Protein AF-A0A7J8HL87-F1 (afdb_monomer_lite)

Structure (mmCIF, N/CA/C/O backbone):
data_AF-A0A7J8HL87-F1
#
_entry.id   AF-A0A7J8HL87-F1
#
loop_
_atom_site.group_PDB
_atom_site.id
_atom_site.type_symbol
_atom_site.label_atom_id
_atom_site.label_alt_id
_atom_site.label_comp_id
_atom_site.label_asym_id
_atom_site.label_entity_id
_atom_site.label_seq_id
_atom_site.pdbx_PDB_ins_code
_atom_site.Cartn_x
_atom_site.Cartn_y
_atom_site.Cartn_z
_atom_site.occupancy
_atom_site.B_iso_or_equiv
_atom_site.auth_seq_id
_atom_site.auth_comp_id
_atom_site.auth_asym_id
_atom_site.auth_atom_id
_atom_site.pdbx_PDB_model_num
ATOM 1 N N . MET A 1 1 ? 43.292 -20.579 -39.491 1.00 41.47 1 MET A N 1
ATOM 2 C CA . MET A 1 1 ? 42.646 -19.342 -38.997 1.00 41.47 1 MET A CA 1
ATOM 3 C C . MET A 1 1 ? 41.129 -19.472 -39.126 1.00 41.47 1 MET A C 1
ATOM 5 O O . MET A 1 1 ? 40.525 -18.800 -39.949 1.00 41.47 1 MET A O 1
ATOM 9 N N . ALA A 1 2 ? 40.527 -20.410 -38.388 1.00 33.22 2 ALA A N 1
ATOM 10 C CA . ALA A 1 2 ? 39.137 -20.820 -38.580 1.00 33.22 2 ALA A CA 1
ATOM 11 C C . ALA A 1 2 ? 38.216 -20.337 -37.451 1.00 33.22 2 ALA A C 1
ATOM 13 O O . ALA A 1 2 ? 38.629 -20.288 -36.296 1.00 33.22 2 ALA A O 1
ATOM 14 N N . ALA A 1 3 ? 36.961 -20.120 -37.857 1.00 33.19 3 ALA A N 1
ATOM 15 C CA . ALA A 1 3 ? 35.721 -20.040 -37.085 1.00 33.19 3 ALA A CA 1
ATOM 16 C C . ALA A 1 3 ? 35.236 -18.642 -36.657 1.00 33.19 3 ALA A C 1
ATOM 18 O O . ALA A 1 3 ? 35.389 -18.198 -35.523 1.00 33.19 3 ALA A O 1
ATOM 19 N N . VAL A 1 4 ? 34.509 -18.019 -37.592 1.00 42.91 4 VAL A N 1
ATOM 20 C CA . VAL A 1 4 ? 33.284 -17.267 -37.295 1.00 42.91 4 VAL A CA 1
ATOM 21 C C . VAL A 1 4 ? 32.340 -18.198 -36.530 1.00 42.91 4 VAL A C 1
ATOM 23 O O . VAL A 1 4 ? 31.976 -19.258 -37.034 1.00 42.91 4 VAL A O 1
ATOM 26 N N . GLY A 1 5 ? 31.964 -17.803 -35.316 1.00 29.52 5 GLY A N 1
ATOM 27 C CA . GLY A 1 5 ? 31.011 -18.509 -34.466 1.00 29.52 5 GLY A CA 1
ATOM 28 C C . GLY A 1 5 ? 30.051 -17.517 -33.826 1.00 29.52 5 GLY A C 1
ATOM 29 O O . GLY A 1 5 ? 30.238 -17.103 -32.689 1.00 29.52 5 GLY A O 1
ATOM 30 N N . SER A 1 6 ? 29.044 -17.114 -34.600 1.00 43.53 6 SER A N 1
ATOM 31 C CA . SER A 1 6 ? 27.783 -16.569 -34.097 1.00 43.53 6 SER A CA 1
ATOM 32 C C . SER A 1 6 ? 27.114 -17.625 -33.214 1.00 43.53 6 SER A C 1
ATOM 34 O O . SER A 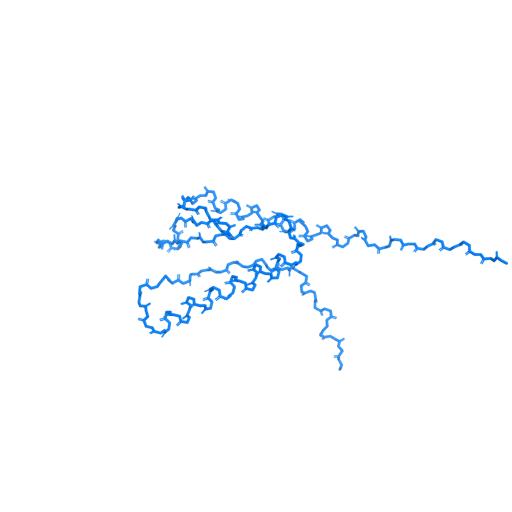1 6 ? 26.890 -18.743 -33.676 1.00 43.53 6 SER A O 1
ATOM 36 N N . ALA A 1 7 ? 26.792 -17.286 -31.965 1.00 33.94 7 ALA A N 1
ATOM 37 C C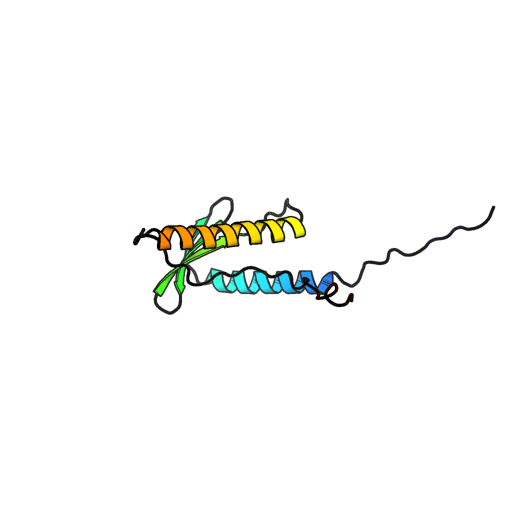A . ALA A 1 7 ? 25.945 -18.119 -31.121 1.00 33.94 7 ALA A CA 1
ATOM 38 C C . ALA A 1 7 ? 25.081 -17.253 -30.192 1.00 33.94 7 ALA A C 1
ATOM 40 O O . ALA A 1 7 ? 25.503 -16.818 -29.125 1.00 33.94 7 ALA A O 1
ATOM 41 N N . ALA A 1 8 ? 23.858 -17.031 -30.674 1.00 31.23 8 ALA A N 1
ATOM 42 C CA . ALA A 1 8 ? 22.613 -17.058 -29.917 1.00 31.23 8 ALA A CA 1
ATOM 43 C C . ALA A 1 8 ? 22.473 -16.094 -28.725 1.00 31.23 8 ALA A C 1
ATOM 45 O O . ALA A 1 8 ? 22.736 -16.402 -27.563 1.00 31.23 8 ALA A O 1
ATOM 46 N N . ALA A 1 9 ? 21.891 -14.938 -29.045 1.00 40.22 9 ALA A N 1
ATOM 47 C CA . ALA A 1 9 ? 21.032 -14.199 -28.138 1.00 40.22 9 ALA A CA 1
ATOM 48 C C . ALA A 1 9 ? 19.826 -15.073 -27.744 1.00 40.22 9 ALA A C 1
ATOM 50 O O . ALA A 1 9 ? 18.788 -15.051 -28.396 1.00 40.22 9 ALA A O 1
ATOM 51 N N . GLU A 1 10 ? 19.953 -15.842 -26.668 1.00 41.59 10 GLU A N 1
ATOM 52 C CA . GLU A 1 10 ? 18.810 -16.449 -25.988 1.00 41.59 10 GLU A CA 1
ATOM 53 C C . GLU A 1 10 ? 18.482 -15.641 -24.735 1.00 41.59 10 GLU A C 1
ATOM 55 O O . GLU A 1 10 ? 19.261 -15.631 -23.779 1.00 41.59 10 GLU A O 1
ATOM 60 N N . LYS A 1 11 ? 17.340 -14.936 -24.766 1.00 35.62 11 LYS A N 1
ATOM 61 C CA . LYS A 1 11 ? 16.470 -14.586 -23.617 1.00 35.62 11 LYS A CA 1
ATOM 62 C C . LYS A 1 11 ? 15.292 -13.721 -24.093 1.00 35.62 11 LYS A C 1
ATOM 64 O O . LYS A 1 11 ? 15.176 -12.555 -23.724 1.00 35.62 11 LYS A O 1
ATOM 69 N N . GLY A 1 12 ? 14.442 -14.290 -24.950 1.00 39.59 12 GLY A N 1
ATOM 70 C CA . GLY A 1 12 ? 13.287 -13.595 -25.536 1.00 39.59 12 GLY A CA 1
ATOM 71 C C . GLY A 1 12 ? 11.913 -13.955 -24.957 1.00 39.59 12 GLY A C 1
ATOM 72 O O . GLY A 1 12 ? 11.000 -13.148 -25.071 1.00 39.59 12 GLY A O 1
ATOM 73 N N . GLU A 1 13 ? 11.735 -15.113 -24.313 1.00 39.84 13 GLU A N 1
ATOM 74 C CA . GLU A 1 13 ? 10.374 -15.670 -24.152 1.00 39.84 13 GLU A CA 1
ATOM 75 C C . GLU A 1 13 ? 9.819 -15.658 -22.712 1.00 39.84 13 GLU A C 1
ATOM 77 O O . GLU A 1 13 ? 8.610 -15.568 -22.523 1.00 39.84 13 GLU A O 1
ATOM 82 N N . ASP A 1 14 ? 10.665 -15.610 -21.678 1.00 46.88 14 ASP A N 1
ATOM 83 C CA . ASP A 1 14 ? 10.221 -15.719 -20.271 1.00 46.88 14 ASP A CA 1
ATOM 84 C C . ASP A 1 14 ? 9.695 -14.406 -19.634 1.00 46.88 14 ASP A C 1
ATOM 86 O O . ASP A 1 14 ? 9.251 -14.407 -18.486 1.00 46.88 14 ASP A O 1
ATOM 90 N N . GLN A 1 15 ? 9.746 -13.262 -20.330 1.00 50.41 15 GLN A N 1
ATOM 91 C CA . GLN A 1 15 ? 9.477 -11.937 -19.726 1.00 50.41 15 GLN A CA 1
ATOM 92 C C . GLN A 1 15 ? 8.028 -11.437 -19.881 1.00 50.41 15 GLN A C 1
ATOM 94 O O . GLN A 1 15 ? 7.568 -10.593 -19.108 1.00 50.41 15 GLN A O 1
ATOM 99 N N . VAL A 1 16 ? 7.294 -11.953 -20.867 1.00 54.16 16 VAL A N 1
ATOM 100 C CA . VAL A 1 16 ? 5.929 -11.512 -21.209 1.00 54.16 16 VAL A CA 1
ATOM 101 C C . VAL A 1 16 ? 4.890 -11.816 -20.106 1.00 54.16 16 VAL A C 1
ATOM 103 O O . VAL A 1 16 ? 4.105 -10.918 -19.786 1.00 54.16 16 VAL A O 1
ATOM 106 N N . PRO A 1 17 ? 4.910 -12.990 -19.431 1.00 66.06 17 PRO A N 1
ATOM 107 C CA . PRO A 1 17 ? 3.889 -13.337 -18.434 1.00 66.06 17 PRO A CA 1
ATOM 108 C C . PRO A 1 17 ? 3.918 -12.444 -17.184 1.00 66.06 17 PRO A C 1
ATOM 110 O O . PRO A 1 17 ? 2.885 -12.156 -16.577 1.00 66.06 17 PRO A O 1
ATOM 113 N N . GLU A 1 18 ? 5.107 -11.992 -16.772 1.00 65.19 18 GLU A N 1
ATOM 114 C CA . GLU A 1 18 ? 5.276 -11.173 -15.566 1.00 65.19 18 GLU A CA 1
ATOM 115 C C . GLU A 1 18 ? 4.819 -9.727 -15.794 1.00 65.19 18 GLU A C 1
ATOM 117 O O . GLU A 1 18 ? 4.143 -9.138 -14.943 1.00 65.19 18 GLU A O 1
ATOM 122 N N . ALA A 1 19 ? 5.142 -9.163 -16.961 1.00 69.44 19 ALA A N 1
ATOM 123 C CA . ALA A 1 19 ? 4.717 -7.821 -17.342 1.00 69.44 19 ALA A CA 1
ATOM 124 C C . ALA A 1 19 ? 3.186 -7.722 -17.454 1.00 69.44 19 ALA A C 1
ATOM 126 O O . ALA A 1 19 ? 2.590 -6.750 -16.977 1.00 69.44 19 ALA A O 1
ATOM 127 N N . GLU A 1 20 ? 2.542 -8.748 -18.013 1.00 75.44 20 GLU A N 1
ATOM 128 C CA . GLU A 1 20 ? 1.087 -8.829 -18.127 1.00 75.44 20 GLU A CA 1
ATOM 129 C C . GLU A 1 20 ? 0.410 -8.988 -16.756 1.00 75.44 20 GLU A C 1
ATOM 131 O O . GLU A 1 20 ? -0.526 -8.253 -16.429 1.00 75.44 20 GLU A O 1
ATOM 136 N N . ALA A 1 21 ? 0.934 -9.863 -15.890 1.00 74.75 21 ALA A N 1
ATOM 137 C CA . ALA A 1 21 ? 0.429 -10.025 -14.526 1.00 74.75 21 ALA A CA 1
ATOM 138 C C . ALA A 1 21 ? 0.528 -8.722 -13.709 1.00 74.75 21 ALA A C 1
ATOM 140 O O . ALA A 1 21 ? -0.396 -8.370 -12.963 1.00 74.75 21 ALA A O 1
ATOM 141 N N . LEU A 1 22 ? 1.626 -7.977 -13.877 1.00 74.88 22 LEU A N 1
ATOM 142 C CA . LEU A 1 22 ? 1.835 -6.657 -13.285 1.00 74.88 22 LEU A CA 1
ATOM 143 C C . LEU A 1 22 ? 0.826 -5.629 -13.818 1.00 74.88 22 LEU A C 1
ATOM 145 O O . LEU A 1 22 ? 0.265 -4.861 -13.031 1.00 74.88 22 LEU A O 1
ATOM 149 N N . ALA A 1 23 ? 0.579 -5.609 -15.128 1.00 79.44 23 ALA A N 1
ATOM 150 C CA . ALA A 1 23 ? -0.411 -4.731 -15.747 1.00 79.44 23 ALA A CA 1
ATOM 151 C C . ALA A 1 23 ? -1.825 -5.033 -15.230 1.00 79.44 23 ALA A C 1
ATOM 153 O O . ALA A 1 23 ? -2.520 -4.127 -14.768 1.00 79.44 23 ALA A O 1
ATOM 154 N N . ALA A 1 24 ? -2.209 -6.310 -15.174 1.00 83.06 24 ALA A N 1
ATOM 155 C CA . ALA A 1 24 ? -3.489 -6.740 -14.621 1.00 83.06 24 ALA A CA 1
ATOM 156 C C . ALA A 1 24 ? -3.628 -6.374 -13.131 1.00 83.06 24 ALA A C 1
ATOM 158 O O . ALA A 1 24 ? -4.694 -5.951 -12.681 1.00 83.06 24 ALA A O 1
ATOM 159 N N . ALA A 1 25 ? -2.554 -6.500 -12.346 1.00 81.06 25 ALA 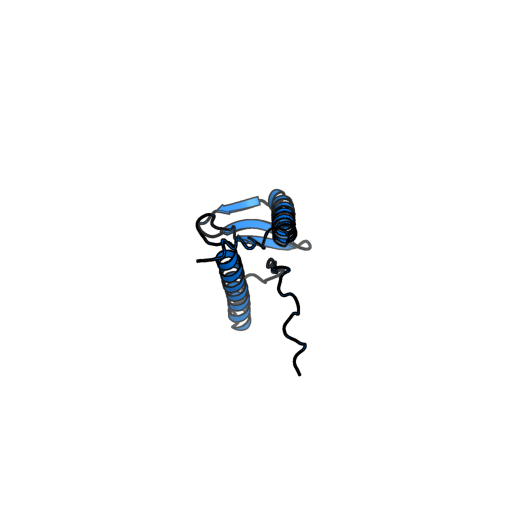A N 1
ATOM 160 C CA . ALA A 1 25 ? -2.539 -6.085 -10.944 1.00 81.06 25 ALA A CA 1
ATOM 161 C C . ALA A 1 25 ? -2.711 -4.566 -10.786 1.00 81.06 25 ALA A C 1
ATOM 163 O O . ALA A 1 25 ? -3.470 -4.126 -9.920 1.00 81.06 25 ALA A O 1
ATOM 164 N N . ARG A 1 26 ? -2.051 -3.766 -11.632 1.00 82.44 26 ARG A N 1
ATOM 165 C CA . ARG A 1 26 ? -2.217 -2.305 -11.667 1.00 82.44 26 ARG A CA 1
ATOM 166 C C . ARG A 1 26 ? -3.642 -1.914 -12.024 1.00 82.44 26 ARG A C 1
ATOM 168 O O . ARG A 1 26 ? -4.197 -1.053 -11.353 1.00 82.44 26 ARG A O 1
ATOM 175 N N . GLU A 1 27 ? -4.237 -2.579 -13.006 1.00 87.44 27 GLU A N 1
ATOM 176 C CA . GLU A 1 27 ? -5.610 -2.318 -13.434 1.00 87.44 27 GLU A CA 1
ATOM 177 C C . GLU A 1 27 ? -6.620 -2.640 -12.326 1.00 87.44 27 GLU A C 1
ATOM 179 O O . GLU A 1 27 ? -7.461 -1.807 -11.990 1.00 87.44 27 GLU A O 1
ATOM 184 N N . ARG A 1 28 ? -6.484 -3.797 -11.661 1.00 87.00 28 ARG A N 1
ATOM 185 C CA . ARG A 1 28 ? -7.305 -4.130 -10.481 1.00 87.00 28 ARG A CA 1
ATOM 186 C C . ARG A 1 28 ? -7.186 -3.071 -9.390 1.00 87.00 28 ARG A C 1
ATOM 188 O O . ARG A 1 28 ? -8.188 -2.680 -8.798 1.00 87.00 28 ARG A O 1
ATOM 195 N N . CYS A 1 29 ? -5.969 -2.593 -9.137 1.00 87.44 29 CYS A N 1
ATOM 196 C CA . CYS A 1 29 ? -5.750 -1.526 -8.173 1.00 87.44 29 CYS A CA 1
ATOM 197 C C . CYS A 1 29 ? -6.387 -0.208 -8.612 1.00 87.44 29 CYS A C 1
ATOM 199 O O . CYS A 1 29 ? -7.021 0.444 -7.794 1.00 87.44 29 CYS A O 1
ATOM 201 N N . SER A 1 30 ? -6.240 0.169 -9.882 1.00 88.69 30 SER A N 1
ATOM 202 C CA . SER A 1 30 ? -6.832 1.383 -10.447 1.00 88.69 30 SER A CA 1
ATOM 203 C C . SER A 1 30 ? -8.350 1.385 -10.267 1.00 88.69 30 SER A C 1
ATOM 205 O O . SER A 1 30 ? -8.896 2.322 -9.690 1.00 88.69 30 SER A O 1
ATOM 207 N N . ARG A 1 31 ? -9.010 0.277 -10.631 1.00 91.19 31 ARG A N 1
ATOM 208 C CA . ARG A 1 31 ? -10.459 0.084 -10.455 1.00 91.19 31 ARG A CA 1
ATOM 209 C C . ARG A 1 31 ? -10.897 0.135 -8.996 1.00 91.19 31 ARG A C 1
ATOM 211 O O . ARG A 1 31 ? -11.929 0.710 -8.681 1.00 91.19 31 ARG A O 1
ATOM 218 N N . PHE A 1 32 ? -10.126 -0.473 -8.095 1.00 89.69 32 PHE A N 1
ATOM 219 C CA . PHE A 1 32 ? -10.434 -0.410 -6.668 1.00 89.69 32 PHE A CA 1
ATOM 220 C C . PHE A 1 32 ? -10.323 1.024 -6.129 1.00 89.69 32 PHE A C 1
ATOM 222 O O . PHE A 1 32 ? -11.169 1.464 -5.358 1.00 89.69 32 PHE A O 1
ATOM 229 N N . LEU A 1 33 ? -9.288 1.760 -6.539 1.00 91.44 33 LEU A N 1
ATOM 230 C CA . LEU A 1 33 ? -9.023 3.112 -6.051 1.00 91.44 33 LEU A CA 1
ATOM 231 C C . LEU A 1 33 ? -9.948 4.168 -6.669 1.00 91.44 33 LEU A C 1
ATOM 233 O O . LEU A 1 33 ? -10.179 5.186 -6.024 1.00 91.44 33 LEU A O 1
ATOM 237 N N . SER A 1 34 ? -10.490 3.950 -7.873 1.00 91.19 34 SER A N 1
ATOM 238 C CA . SER A 1 34 ? -11.383 4.915 -8.535 1.00 91.19 34 SER A CA 1
ATOM 239 C C . SER A 1 34 ? -12.704 5.131 -7.795 1.00 91.19 34 SER A C 1
ATOM 241 O O . SER A 1 34 ? -13.332 6.166 -7.975 1.00 91.19 34 SER A O 1
ATOM 243 N N . GLY A 1 35 ? -13.125 4.175 -6.960 1.00 91.19 35 GLY A N 1
ATOM 244 C CA . GLY A 1 35 ? -14.308 4.304 -6.104 1.00 91.19 35 GLY A CA 1
ATOM 245 C C . GLY A 1 35 ? -14.047 4.977 -4.751 1.00 91.19 35 GLY A C 1
ATOM 246 O O . GLY A 1 35 ? -14.951 5.017 -3.921 1.00 91.19 35 GLY A O 1
ATOM 247 N N . LEU A 1 36 ? -12.823 5.450 -4.489 1.00 95.12 36 LEU A N 1
ATOM 248 C CA . LEU A 1 36 ? -12.428 6.046 -3.212 1.00 95.12 36 LEU A CA 1
ATOM 249 C C . LEU A 1 36 ? -12.171 7.549 -3.349 1.00 95.12 36 LEU A C 1
ATOM 251 O O . LEU A 1 36 ? -11.744 8.039 -4.393 1.00 95.12 36 LEU A O 1
ATOM 255 N N . GLU A 1 37 ? -12.350 8.280 -2.253 1.00 96.56 37 GLU A N 1
ATOM 256 C CA . GLU A 1 37 ? -12.085 9.717 -2.200 1.00 96.56 37 GLU A CA 1
ATOM 257 C C . GLU A 1 37 ? -10.584 9.967 -1.995 1.00 96.56 37 GLU A C 1
ATOM 259 O O . GLU A 1 37 ? -9.999 9.521 -1.005 1.00 96.56 37 GLU A O 1
ATOM 264 N N . LEU A 1 38 ? -9.925 10.683 -2.910 1.00 96.75 38 LEU A N 1
ATOM 265 C CA . LEU A 1 38 ? -8.522 11.069 -2.737 1.00 96.75 38 LEU A CA 1
ATOM 266 C C . LEU A 1 38 ? -8.407 12.164 -1.669 1.00 96.75 38 LEU A C 1
ATOM 268 O O . LEU A 1 38 ? -8.847 13.287 -1.879 1.00 96.75 38 LEU A O 1
ATOM 272 N N . VAL A 1 39 ? -7.729 11.863 -0.561 1.00 97.00 39 VAL A N 1
ATOM 273 C CA . VAL A 1 39 ? -7.475 12.833 0.516 1.00 97.00 39 VAL A CA 1
ATOM 274 C C . VAL A 1 39 ? -6.241 13.668 0.204 1.00 97.00 39 VAL A C 1
ATOM 276 O O . VAL A 1 39 ? -6.243 14.889 0.334 1.00 97.00 39 VAL A O 1
ATOM 279 N N . LYS A 1 40 ? -5.139 13.001 -0.160 1.00 96.62 40 LYS A N 1
ATOM 280 C CA . LYS A 1 40 ? -3.859 13.672 -0.409 1.00 96.62 40 LYS A CA 1
ATOM 281 C C . LYS A 1 40 ? -2.941 12.838 -1.291 1.00 96.62 40 LYS A C 1
ATOM 283 O O . LYS A 1 40 ? -2.808 11.628 -1.108 1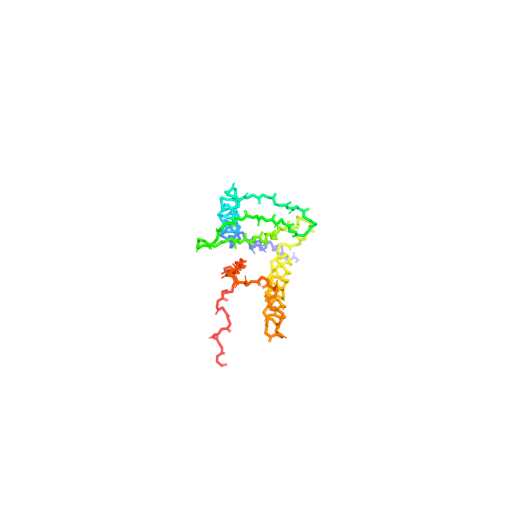.00 96.62 40 LYS A O 1
ATOM 288 N N . GLN A 1 41 ? -2.226 13.506 -2.191 1.00 96.12 41 GLN A N 1
ATOM 289 C CA . GLN A 1 41 ? -1.109 12.927 -2.933 1.00 96.12 41 GLN A CA 1
ATOM 290 C C . GLN A 1 41 ? 0.218 13.439 -2.364 1.00 96.12 41 GLN A C 1
ATOM 292 O O . GLN A 1 41 ? 0.455 14.642 -2.305 1.00 96.12 41 GLN A O 1
ATOM 297 N N . GLY A 1 42 ? 1.087 12.519 -1.945 1.00 95.12 42 GLY A N 1
ATOM 298 C CA . GLY A 1 42 ? 2.460 12.813 -1.543 1.00 95.12 42 GLY A CA 1
ATOM 299 C C . GLY A 1 42 ? 3.484 12.333 -2.571 1.00 95.12 42 GLY A C 1
ATOM 300 O O . GLY A 1 42 ? 3.143 11.758 -3.607 1.00 95.12 42 GLY A O 1
ATOM 301 N N . ALA A 1 43 ? 4.767 12.513 -2.249 1.00 90.62 43 ALA A N 1
ATOM 302 C CA . ALA A 1 43 ? 5.860 12.078 -3.114 1.00 90.62 43 ALA A CA 1
ATOM 303 C C . ALA A 1 43 ? 5.894 10.553 -3.303 1.00 90.62 43 ALA A C 1
ATOM 305 O O . ALA A 1 43 ? 6.214 10.085 -4.391 1.00 90.62 43 ALA A O 1
ATOM 306 N N . GLU A 1 44 ? 5.574 9.768 -2.273 1.00 86.31 44 GLU A N 1
ATOM 307 C CA . GLU A 1 44 ? 5.716 8.305 -2.318 1.00 86.31 44 GLU A CA 1
ATOM 308 C C . GLU A 1 44 ? 4.398 7.529 -2.417 1.00 86.31 44 GLU A C 1
ATOM 310 O O . GLU A 1 44 ? 4.408 6.342 -2.747 1.00 86.31 44 GLU A O 1
ATOM 315 N N . ALA A 1 45 ? 3.277 8.157 -2.070 1.00 93.38 45 ALA A N 1
ATOM 316 C CA . ALA A 1 45 ? 1.992 7.483 -1.972 1.00 93.38 45 ALA A CA 1
ATOM 317 C C . ALA A 1 45 ? 0.827 8.461 -2.135 1.00 93.38 45 ALA A C 1
ATOM 319 O O . ALA A 1 45 ? 0.953 9.653 -1.849 1.00 93.38 45 ALA A O 1
ATOM 320 N N . ARG A 1 46 ? -0.315 7.924 -2.554 1.00 95.25 46 ARG A N 1
ATOM 321 C CA . ARG A 1 46 ? -1.628 8.569 -2.490 1.00 95.25 46 ARG A CA 1
ATOM 322 C C . ARG A 1 46 ? -2.400 7.996 -1.308 1.00 95.25 46 ARG A C 1
ATOM 324 O O . ARG A 1 46 ? -2.330 6.793 -1.051 1.00 95.25 46 ARG A O 1
ATOM 331 N N . VAL A 1 47 ? -3.101 8.859 -0.588 1.00 96.19 47 VAL A N 1
ATOM 332 C CA . VAL A 1 47 ? -3.942 8.499 0.553 1.00 96.19 47 VAL A CA 1
ATOM 333 C C . VAL A 1 47 ? -5.389 8.736 0.165 1.00 96.19 47 VAL A C 1
ATOM 335 O O . VAL A 1 47 ? -5.738 9.836 -0.260 1.00 96.19 47 VAL A O 1
ATOM 338 N N . PHE A 1 48 ? -6.210 7.708 0.327 1.00 96.62 48 PHE A N 1
ATOM 339 C CA . PHE A 1 48 ? -7.628 7.723 0.008 1.00 96.62 48 PHE A CA 1
ATOM 340 C C . PHE A 1 48 ? -8.462 7.440 1.253 1.00 96.62 48 PHE A C 1
ATOM 342 O O . PHE A 1 48 ? -8.035 6.691 2.137 1.00 96.62 48 PHE A O 1
ATOM 349 N N . ARG A 1 49 ? -9.663 8.007 1.296 1.00 96.31 49 ARG A N 1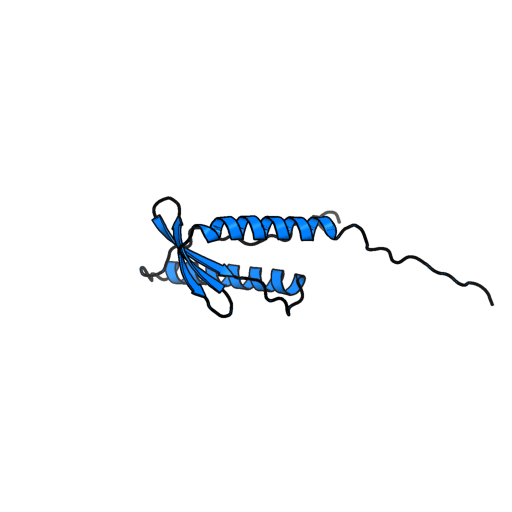
ATOM 350 C CA . ARG A 1 49 ? -10.700 7.733 2.283 1.00 96.31 49 ARG A CA 1
ATOM 351 C C . ARG A 1 49 ? -11.755 6.831 1.655 1.00 96.31 49 ARG A C 1
ATOM 353 O O . ARG A 1 49 ? -12.124 6.998 0.495 1.00 96.31 49 ARG A O 1
ATOM 360 N N . GLY A 1 50 ? -12.238 5.870 2.430 1.00 93.81 50 GLY A N 1
ATOM 361 C CA . GLY A 1 50 ? -13.342 5.016 2.022 1.00 93.81 50 GLY A CA 1
ATOM 362 C C . GLY A 1 50 ? -13.837 4.138 3.157 1.00 93.81 50 GLY A C 1
ATOM 363 O O . GLY A 1 50 ? -13.628 4.435 4.335 1.00 93.81 50 GLY A O 1
ATOM 364 N N . SER A 1 51 ? -14.480 3.035 2.793 1.00 92.06 51 SER A N 1
ATOM 365 C CA . SER A 1 51 ? -14.969 2.032 3.734 1.00 92.06 51 SER A CA 1
ATOM 366 C C . SER A 1 51 ? -14.386 0.659 3.424 1.00 92.06 51 SER A C 1
ATOM 368 O O . SER A 1 51 ? -14.359 0.241 2.268 1.00 92.06 51 SER A O 1
ATOM 370 N N . PHE A 1 52 ? -13.977 -0.072 4.456 1.00 89.19 52 PHE A N 1
ATOM 371 C CA . PHE A 1 52 ? -13.556 -1.465 4.359 1.00 89.19 52 PHE A CA 1
ATOM 372 C C . PHE A 1 52 ? -14.395 -2.309 5.319 1.00 89.19 52 PHE A C 1
ATOM 374 O O . PHE A 1 52 ? -14.425 -2.030 6.516 1.00 89.19 52 PHE A O 1
ATOM 381 N N . GLN A 1 53 ? -15.103 -3.315 4.793 1.00 88.94 53 GLN A N 1
ATOM 382 C CA . GLN A 1 53 ? -16.005 -4.185 5.569 1.00 88.94 53 GLN A CA 1
ATOM 383 C C . GLN A 1 53 ? -17.002 -3.398 6.447 1.00 88.94 53 GLN A C 1
ATOM 385 O O . GLN A 1 53 ? -17.168 -3.674 7.632 1.00 88.94 53 GLN A O 1
ATOM 390 N N . GLY A 1 54 ? -17.621 -2.356 5.879 1.00 90.31 54 GLY A N 1
ATOM 391 C CA . GLY A 1 54 ? -18.599 -1.515 6.581 1.00 90.31 54 GLY A CA 1
ATOM 392 C C . GLY A 1 54 ? -18.010 -0.536 7.605 1.00 90.31 54 GLY A C 1
ATOM 393 O O . GLY A 1 54 ? -18.762 0.171 8.267 1.00 90.31 54 GLY A O 1
ATOM 394 N N . ARG A 1 55 ? -16.679 -0.457 7.743 1.00 91.12 55 ARG A N 1
ATOM 395 C CA . ARG A 1 55 ? -15.995 0.469 8.660 1.00 91.12 55 ARG A CA 1
ATOM 396 C C . ARG A 1 55 ? -15.242 1.545 7.895 1.00 91.12 55 ARG A C 1
ATOM 398 O O . ARG A 1 55 ? -14.677 1.269 6.839 1.00 91.12 55 ARG A O 1
ATOM 405 N N . ALA A 1 56 ? -15.190 2.758 8.444 1.00 92.81 56 ALA A N 1
ATOM 406 C CA . ALA A 1 56 ? -14.370 3.831 7.889 1.00 92.81 56 ALA A CA 1
ATOM 407 C C . ALA A 1 56 ? -12.893 3.407 7.854 1.00 92.81 56 ALA A C 1
ATOM 409 O O . ALA A 1 56 ? -12.350 2.921 8.848 1.00 92.81 56 ALA A O 1
ATOM 410 N N . ALA A 1 57 ? -12.249 3.579 6.702 1.00 94.19 57 ALA A N 1
ATOM 411 C CA . ALA A 1 57 ? -10.883 3.140 6.469 1.00 94.19 57 ALA A CA 1
ATOM 412 C C . ALA A 1 57 ? -10.103 4.144 5.615 1.00 94.19 57 ALA A C 1
ATOM 414 O O . ALA A 1 57 ? -10.658 4.903 4.817 1.00 94.19 57 ALA A O 1
ATOM 415 N N . VAL A 1 58 ? -8.782 4.111 5.779 1.00 94.38 58 VAL A N 1
ATOM 416 C CA . VAL A 1 58 ? -7.833 4.884 4.978 1.00 94.38 58 VAL A CA 1
ATOM 417 C C . VAL A 1 58 ? -6.993 3.920 4.154 1.00 94.38 58 VAL A C 1
ATOM 419 O O . VAL A 1 58 ? -6.421 2.969 4.688 1.00 94.38 58 VAL A O 1
ATOM 422 N N . VAL A 1 59 ? -6.890 4.178 2.853 1.00 94.75 59 VAL A N 1
ATOM 423 C CA . VAL A 1 59 ? -6.074 3.390 1.926 1.00 94.75 59 VAL A CA 1
ATOM 424 C C . VAL A 1 59 ? -4.841 4.193 1.546 1.00 94.75 59 VAL A C 1
ATOM 426 O O . VAL A 1 59 ? -4.937 5.278 0.978 1.00 94.75 59 VAL A O 1
ATOM 429 N N . LYS A 1 60 ? -3.659 3.645 1.828 1.00 94.06 60 LYS A N 1
ATOM 430 C CA . LYS A 1 60 ? -2.377 4.229 1.421 1.00 94.06 60 LYS A CA 1
ATOM 431 C C . LYS A 1 60 ? -1.803 3.436 0.252 1.00 94.06 60 LYS A C 1
ATOM 433 O O . LYS A 1 60 ? -1.269 2.345 0.434 1.00 94.06 60 LYS A O 1
ATOM 438 N N . HIS A 1 61 ? -1.892 3.996 -0.948 1.00 92.88 61 HIS A N 1
ATOM 439 C CA . HIS A 1 61 ? -1.395 3.371 -2.168 1.00 92.88 61 HIS A CA 1
ATOM 440 C C . HIS A 1 61 ? -0.035 3.947 -2.575 1.00 92.88 61 HIS A C 1
ATOM 442 O O . HIS A 1 61 ? 0.080 5.129 -2.906 1.00 92.88 61 HIS A O 1
ATOM 448 N N . ARG A 1 62 ? 1.002 3.102 -2.578 1.00 91.12 62 ARG A N 1
ATOM 449 C CA . ARG A 1 62 ? 2.339 3.430 -3.095 1.00 91.12 62 ARG A CA 1
ATOM 450 C C . ARG A 1 62 ? 2.388 3.160 -4.599 1.00 91.12 62 ARG A C 1
ATOM 452 O O . ARG A 1 62 ? 2.083 2.053 -5.030 1.00 91.12 62 ARG A O 1
ATOM 459 N N . PHE A 1 63 ? 2.809 4.153 -5.373 1.00 89.19 63 PHE A N 1
ATOM 460 C CA . PHE A 1 63 ? 2.953 4.049 -6.826 1.00 89.19 63 PHE A CA 1
ATOM 461 C C . PHE A 1 63 ? 4.436 3.927 -7.217 1.00 89.19 63 PHE A C 1
ATOM 463 O O . PHE A 1 63 ? 5.290 4.525 -6.551 1.00 89.19 63 PHE A O 1
ATOM 470 N N . PRO A 1 64 ? 4.766 3.153 -8.270 1.00 87.19 64 PRO A N 1
ATOM 471 C CA . PRO A 1 64 ? 6.146 2.960 -8.699 1.00 87.19 64 PRO A CA 1
ATOM 472 C C . PRO A 1 64 ? 6.737 4.250 -9.268 1.00 87.19 64 PRO A C 1
ATOM 474 O O . PRO A 1 64 ? 6.037 5.087 -9.846 1.00 87.19 64 PRO A O 1
ATOM 477 N N . LYS A 1 65 ? 8.050 4.402 -9.124 1.00 87.25 65 LYS A N 1
ATOM 478 C CA . LYS A 1 65 ? 8.811 5.503 -9.709 1.00 87.25 65 LYS A CA 1
ATOM 479 C C . LYS A 1 65 ? 9.478 5.039 -10.999 1.00 87.25 65 LYS A C 1
ATOM 481 O O . LYS A 1 65 ? 10.346 4.177 -10.962 1.00 87.25 65 LYS A O 1
ATOM 486 N N . GLY A 1 66 ? 9.103 5.648 -12.126 1.00 85.69 66 GLY A N 1
ATOM 487 C CA . GLY A 1 66 ? 9.579 5.248 -13.460 1.00 85.69 66 GLY A CA 1
ATOM 488 C C . GLY A 1 66 ? 11.090 5.372 -13.683 1.00 85.69 66 GLY A C 1
ATOM 489 O O . GLY A 1 66 ? 11.616 4.755 -14.595 1.00 85.69 66 GLY A O 1
ATOM 490 N N . TYR A 1 67 ? 11.798 6.118 -12.833 1.00 90.19 67 TYR A N 1
ATOM 491 C CA . TYR A 1 67 ? 13.253 6.269 -12.914 1.00 90.19 67 TYR A CA 1
ATOM 492 C C . TYR A 1 67 ? 14.040 5.136 -12.232 1.00 90.19 67 TYR A C 1
ATOM 494 O O . TYR A 1 67 ? 15.267 5.129 -12.294 1.00 90.19 67 TYR A O 1
ATOM 502 N N . ARG A 1 68 ? 13.382 4.207 -11.523 1.00 87.56 68 ARG A N 1
ATOM 503 C CA . ARG A 1 68 ? 14.055 3.120 -10.793 1.00 87.56 68 ARG A CA 1
ATOM 504 C C . ARG A 1 68 ? 13.891 1.796 -11.528 1.00 87.56 68 ARG A C 1
ATOM 506 O O . ARG A 1 68 ? 12.843 1.513 -12.100 1.00 87.56 68 ARG A O 1
ATOM 513 N N . HIS A 1 69 ? 14.921 0.954 -11.452 1.00 86.06 69 HIS A N 1
ATOM 514 C CA . HIS A 1 69 ? 14.880 -0.379 -12.046 1.00 86.06 69 HIS A CA 1
ATOM 515 C C . HIS A 1 69 ? 13.708 -1.204 -11.464 1.00 86.06 69 HIS A C 1
ATOM 517 O O . HIS A 1 69 ? 13.580 -1.260 -10.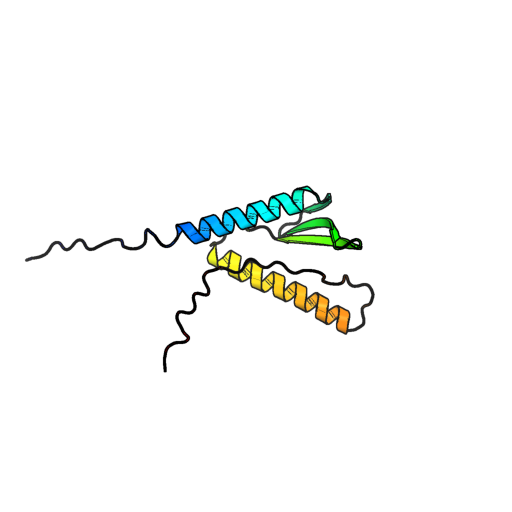235 1.00 86.06 69 HIS A O 1
ATOM 523 N N . PRO A 1 70 ? 12.887 -1.899 -12.280 1.00 83.25 70 PRO A N 1
ATOM 524 C CA . PRO A 1 70 ? 11.679 -2.593 -11.813 1.00 83.25 70 PRO A CA 1
ATOM 525 C C . PRO A 1 70 ? 11.915 -3.583 -10.664 1.00 83.25 70 PRO A C 1
ATOM 527 O O . PRO A 1 70 ? 11.172 -3.591 -9.681 1.00 83.25 70 PRO A O 1
ATOM 530 N N . ALA A 1 71 ? 12.999 -4.364 -10.726 1.00 84.25 71 ALA A N 1
ATOM 531 C CA . ALA A 1 71 ? 13.355 -5.297 -9.653 1.00 84.25 71 ALA A CA 1
ATOM 532 C C . ALA A 1 71 ? 13.698 -4.581 -8.329 1.00 84.25 71 ALA A C 1
ATOM 534 O O . ALA A 1 71 ? 13.367 -5.061 -7.240 1.00 84.25 71 ALA A O 1
ATOM 535 N N . LEU A 1 72 ? 14.339 -3.408 -8.414 1.00 86.69 72 LEU A N 1
ATOM 536 C CA . LEU A 1 72 ? 14.654 -2.590 -7.247 1.00 86.69 72 LEU A CA 1
ATOM 537 C C . LEU A 1 72 ? 13.377 -1.974 -6.666 1.00 86.69 72 LEU A C 1
ATOM 539 O O . LEU A 1 72 ? 13.188 -2.018 -5.451 1.00 86.69 72 LEU A O 1
ATOM 543 N N . GLU A 1 73 ? 12.485 -1.463 -7.517 1.00 86.00 73 GLU A N 1
ATOM 544 C CA . GLU A 1 73 ? 11.181 -0.932 -7.104 1.00 86.00 73 GLU A CA 1
ATOM 545 C C . GLU A 1 73 ? 10.357 -1.969 -6.351 1.00 86.00 73 GLU A C 1
ATOM 547 O O . GLU A 1 73 ? 9.869 -1.686 -5.256 1.00 86.00 73 GLU A O 1
ATOM 552 N N . ALA A 1 74 ? 10.248 -3.186 -6.888 1.00 83.75 74 ALA A N 1
ATOM 553 C CA . ALA A 1 74 ? 9.512 -4.268 -6.246 1.00 83.75 74 ALA A CA 1
ATOM 554 C C . ALA A 1 74 ? 10.094 -4.592 -4.859 1.00 83.75 74 ALA A C 1
ATOM 556 O O . ALA A 1 74 ? 9.365 -4.682 -3.863 1.00 83.75 74 ALA A O 1
ATOM 557 N N . ARG A 1 75 ? 11.427 -4.695 -4.758 1.00 87.31 75 ARG A N 1
ATOM 558 C CA . ARG A 1 75 ? 12.118 -4.981 -3.493 1.00 87.31 75 ARG A CA 1
ATOM 559 C C . ARG A 1 75 ? 11.943 -3.858 -2.467 1.00 87.31 75 ARG A C 1
ATOM 561 O O . ARG A 1 75 ? 11.649 -4.140 -1.301 1.00 87.31 75 ARG A O 1
ATOM 568 N N . LEU A 1 76 ? 12.114 -2.600 -2.877 1.00 89.44 76 LEU A N 1
ATOM 569 C CA . LEU A 1 76 ? 11.961 -1.430 -2.007 1.00 89.44 76 LEU A CA 1
ATOM 570 C C . LEU A 1 76 ? 10.511 -1.252 -1.562 1.00 89.44 76 LEU A C 1
ATOM 572 O O . LEU A 1 76 ? 10.262 -1.083 -0.367 1.00 89.44 76 LEU A O 1
ATOM 576 N N . GLY A 1 77 ? 9.566 -1.337 -2.499 1.00 88.56 77 GLY A N 1
ATOM 577 C CA . GLY A 1 77 ? 8.135 -1.232 -2.240 1.00 88.56 77 GLY A CA 1
ATOM 578 C C . GLY A 1 77 ? 7.683 -2.261 -1.212 1.00 88.56 77 GLY A C 1
ATOM 579 O O . GLY A 1 77 ? 7.075 -1.892 -0.204 1.00 88.56 77 GLY A O 1
ATOM 580 N N . ARG A 1 78 ? 8.078 -3.530 -1.385 1.00 87.81 78 ARG A N 1
ATOM 581 C CA . ARG A 1 78 ? 7.811 -4.599 -0.412 1.00 87.81 78 ARG A CA 1
ATOM 582 C C . ARG A 1 78 ? 8.410 -4.287 0.954 1.00 87.81 78 ARG A C 1
ATOM 584 O O . ARG A 1 78 ? 7.691 -4.308 1.951 1.00 87.81 78 ARG A O 1
ATOM 591 N N . ARG A 1 79 ? 9.715 -3.999 1.020 1.00 91.38 79 ARG A N 1
ATOM 592 C CA . ARG A 1 79 ? 10.410 -3.777 2.298 1.00 91.38 79 ARG A CA 1
ATOM 593 C C . ARG A 1 79 ? 9.788 -2.619 3.076 1.00 91.38 79 ARG A C 1
ATOM 595 O O . ARG A 1 79 ? 9.494 -2.789 4.255 1.00 91.38 79 ARG A O 1
ATOM 602 N N . ARG A 1 80 ? 9.546 -1.484 2.417 1.00 92.31 80 ARG A N 1
ATOM 603 C CA . ARG A 1 80 ? 8.953 -0.291 3.039 1.00 92.31 80 ARG A CA 1
ATOM 604 C C . ARG A 1 80 ? 7.525 -0.556 3.515 1.00 92.31 80 ARG A C 1
ATOM 606 O O . ARG A 1 80 ? 7.212 -0.258 4.658 1.00 92.31 80 ARG A O 1
ATOM 613 N N . THR A 1 81 ? 6.694 -1.191 2.688 1.00 92.06 81 THR A N 1
ATOM 614 C CA . THR A 1 81 ? 5.294 -1.513 3.027 1.00 92.06 81 THR A CA 1
ATOM 615 C C . THR A 1 81 ? 5.202 -2.460 4.228 1.00 92.06 81 THR A C 1
ATOM 617 O O . THR A 1 81 ? 4.435 -2.221 5.158 1.00 92.06 81 THR A O 1
ATOM 620 N N . VAL A 1 82 ? 6.049 -3.496 4.274 1.00 92.38 82 VAL A N 1
ATOM 621 C CA . VAL A 1 82 ? 6.130 -4.416 5.423 1.00 92.38 82 VAL A CA 1
ATOM 622 C C . VAL A 1 82 ? 6.650 -3.709 6.675 1.00 92.38 82 VAL A C 1
ATOM 624 O O . VAL A 1 82 ? 6.154 -3.960 7.771 1.00 92.38 82 VAL A O 1
ATOM 627 N N . GLN A 1 83 ? 7.655 -2.842 6.543 1.00 94.12 83 GLN A N 1
ATOM 628 C CA . GLN A 1 83 ? 8.202 -2.096 7.677 1.00 94.12 83 GLN A CA 1
ATOM 629 C C . GLN A 1 83 ? 7.180 -1.121 8.268 1.00 94.12 83 GLN A C 1
ATOM 631 O O . GLN A 1 83 ? 7.068 -1.068 9.490 1.00 94.12 83 GLN A O 1
ATOM 636 N N . GLU A 1 84 ? 6.407 -0.423 7.433 1.00 91.69 84 GLU A N 1
ATOM 637 C CA . GLU A 1 84 ? 5.308 0.445 7.875 1.00 91.69 84 GLU A CA 1
ATOM 638 C C . GLU A 1 84 ? 4.232 -0.350 8.621 1.00 91.69 84 GLU A C 1
ATOM 640 O O . GLU A 1 84 ? 3.881 0.001 9.745 1.00 91.69 84 GLU A O 1
ATOM 645 N N . ALA A 1 85 ? 3.770 -1.467 8.051 1.00 92.50 85 ALA A N 1
ATOM 646 C CA . ALA A 1 85 ? 2.792 -2.343 8.698 1.00 92.50 85 ALA A CA 1
ATOM 647 C C . ALA A 1 85 ? 3.289 -2.860 10.060 1.00 92.50 85 ALA A C 1
ATOM 649 O O . ALA A 1 85 ? 2.561 -2.845 11.052 1.00 92.50 85 ALA A O 1
ATOM 650 N N . ARG A 1 86 ? 4.560 -3.279 10.130 1.00 92.94 86 ARG A N 1
ATOM 651 C CA . ARG A 1 86 ? 5.187 -3.721 11.382 1.00 92.94 86 ARG A CA 1
ATOM 652 C C . ARG A 1 86 ? 5.330 -2.584 12.390 1.00 92.94 86 ARG A C 1
ATOM 654 O O . ARG A 1 86 ? 5.180 -2.839 13.578 1.00 92.94 86 ARG A O 1
ATOM 661 N N . ALA A 1 87 ? 5.646 -1.369 11.945 1.00 91.81 87 ALA A N 1
ATOM 662 C CA . ALA A 1 87 ? 5.735 -0.206 12.821 1.00 91.81 87 ALA A CA 1
ATOM 663 C C . ALA A 1 87 ? 4.371 0.110 13.448 1.00 91.81 87 ALA A C 1
ATOM 665 O O . ALA A 1 87 ? 4.288 0.173 14.669 1.00 91.81 87 ALA A O 1
ATOM 666 N N . LEU A 1 88 ? 3.302 0.163 12.643 1.00 90.38 88 LEU A N 1
ATOM 667 C CA . LEU A 1 88 ? 1.933 0.364 13.137 1.00 90.38 88 LEU A CA 1
ATOM 668 C C . LEU A 1 88 ? 1.532 -0.696 14.168 1.00 90.38 88 LEU A C 1
ATOM 670 O O . LEU A 1 88 ? 1.001 -0.368 15.226 1.00 90.38 88 LEU A O 1
ATOM 674 N N . LEU A 1 89 ? 1.836 -1.969 13.894 1.00 90.31 89 LEU A N 1
ATOM 675 C CA . LEU A 1 89 ? 1.534 -3.054 14.825 1.00 90.31 89 LEU A CA 1
ATOM 676 C C . LEU A 1 89 ? 2.324 -2.937 16.138 1.00 90.31 89 LEU A C 1
ATOM 678 O O . LEU A 1 89 ? 1.769 -3.207 17.200 1.00 90.31 89 LEU A O 1
ATOM 682 N N . ARG A 1 90 ? 3.606 -2.547 16.082 1.00 90.88 90 ARG A N 1
ATOM 683 C CA . ARG A 1 90 ? 4.424 -2.341 17.288 1.00 90.88 90 ARG A CA 1
ATOM 684 C C . ARG A 1 90 ? 3.887 -1.198 18.140 1.00 90.88 90 ARG A C 1
ATOM 686 O O . ARG A 1 90 ? 3.706 -1.398 19.333 1.00 90.88 90 ARG A O 1
ATOM 693 N N . CYS A 1 91 ? 3.597 -0.050 17.536 1.00 89.06 91 CYS A N 1
ATOM 694 C CA . CYS A 1 91 ? 3.087 1.106 18.266 1.00 89.06 91 CYS A CA 1
ATOM 695 C C . CYS A 1 91 ? 1.712 0.809 18.893 1.00 89.06 91 CYS A C 1
ATOM 697 O O . CYS A 1 91 ? 1.487 1.115 20.057 1.00 89.06 91 CYS A O 1
ATOM 699 N N . ARG A 1 92 ? 0.833 0.077 18.192 1.00 87.12 92 ARG A N 1
ATOM 700 C CA . ARG A 1 92 ? -0.453 -0.356 18.762 1.00 87.12 92 ARG A CA 1
ATOM 701 C C . ARG A 1 92 ? -0.285 -1.306 19.954 1.00 87.12 92 ARG A C 1
ATOM 703 O O . ARG A 1 92 ? -1.027 -1.213 20.922 1.00 87.12 92 ARG A O 1
ATOM 710 N N . ARG A 1 93 ? 0.693 -2.221 19.902 1.00 86.88 93 ARG A N 1
ATOM 711 C CA . ARG A 1 93 ? 1.018 -3.117 21.031 1.00 86.88 93 ARG A CA 1
ATOM 712 C C . ARG A 1 93 ? 1.599 -2.374 22.234 1.00 86.88 93 ARG A C 1
ATOM 714 O O . ARG A 1 93 ? 1.474 -2.874 23.342 1.00 86.88 93 ARG A O 1
ATOM 721 N N . ALA A 1 94 ? 2.219 -1.217 22.017 1.00 86.88 94 ALA A N 1
ATOM 722 C CA . ALA A 1 94 ? 2.759 -0.374 23.078 1.00 86.88 94 ALA A CA 1
ATOM 723 C C . ALA A 1 94 ? 1.680 0.438 23.825 1.00 86.88 94 ALA A C 1
ATOM 725 O O . ALA A 1 94 ? 2.022 1.188 24.731 1.00 86.88 94 ALA A O 1
ATOM 726 N N . GLY A 1 95 ? 0.395 0.279 23.479 1.00 79.06 95 GLY A N 1
ATOM 727 C CA . GLY A 1 95 ? -0.720 0.907 24.196 1.00 79.06 95 GLY A CA 1
ATOM 728 C C . GLY A 1 95 ? -1.172 2.252 23.630 1.00 79.06 95 GLY A C 1
ATOM 729 O O . GLY A 1 95 ? -2.008 2.913 24.234 1.00 79.06 95 GLY A O 1
ATOM 730 N N . GLU A 1 96 ? -0.674 2.670 22.464 1.00 73.12 96 GLU A N 1
ATOM 731 C CA . GLU A 1 96 ? -1.195 3.865 21.795 1.00 73.12 96 GLU A CA 1
ATOM 732 C C . GLU A 1 96 ? -2.548 3.559 21.127 1.00 73.12 96 GLU A C 1
ATOM 734 O O . GLU A 1 96 ? -2.625 3.116 19.975 1.00 73.12 96 GLU A O 1
ATOM 739 N N . GLU A 1 97 ? -3.634 3.775 21.873 1.00 65.75 97 GLU A N 1
ATOM 740 C CA . GLU A 1 97 ? -5.014 3.474 21.456 1.00 65.75 97 GLU A CA 1
ATOM 741 C C . GLU A 1 97 ? -5.470 4.267 20.220 1.00 65.75 97 GLU A C 1
ATOM 743 O O . GLU A 1 97 ? -6.282 3.780 19.432 1.00 65.75 97 GLU A O 1
ATOM 748 N N . TYR A 1 98 ? -4.898 5.451 19.993 1.00 76.94 98 TYR A N 1
ATOM 749 C CA . TYR A 1 98 ? -5.269 6.355 18.897 1.00 76.94 98 TYR A CA 1
ATOM 750 C C . TYR A 1 98 ? -4.707 5.954 17.524 1.00 76.94 98 TYR A C 1
ATOM 752 O O . TYR A 1 98 ? -4.927 6.649 16.530 1.00 76.94 98 TYR A O 1
ATOM 760 N N . LEU A 1 99 ? -3.976 4.841 17.433 1.00 82.88 99 LEU A N 1
ATOM 761 C CA . LEU A 1 99 ? -3.389 4.405 16.173 1.00 82.88 99 LEU A CA 1
ATOM 762 C C . LEU A 1 99 ? -4.385 3.643 15.293 1.00 82.88 99 LEU A C 1
ATOM 764 O O . LEU A 1 99 ? -5.149 2.798 15.777 1.00 82.88 99 LEU A O 1
ATOM 768 N N . PRO A 1 100 ? -4.334 3.848 13.965 1.00 81.50 100 PRO A N 1
ATOM 769 C CA . PRO A 1 100 ? -5.197 3.128 13.044 1.00 81.50 100 PRO A CA 1
ATOM 770 C C . PRO A 1 100 ? -4.911 1.622 13.086 1.00 81.50 100 PRO A C 1
ATOM 772 O O . PRO A 1 100 ? -3.760 1.179 13.135 1.00 81.50 100 PRO A O 1
ATOM 775 N N . GLN A 1 101 ? -5.972 0.815 13.046 1.00 85.81 101 GLN A N 1
ATOM 776 C CA . GLN A 1 101 ? -5.844 -0.634 12.908 1.00 85.81 101 GLN A CA 1
ATOM 777 C C . GLN A 1 101 ? -5.495 -0.976 11.458 1.00 85.81 101 GLN A C 1
ATOM 779 O O . GLN A 1 101 ? -6.133 -0.495 10.521 1.00 85.81 101 GLN A O 1
ATOM 784 N N . LEU A 1 102 ? -4.490 -1.829 11.261 1.00 87.62 102 LEU A N 1
ATOM 785 C CA . LEU A 1 102 ? -4.193 -2.367 9.940 1.00 87.62 102 LEU A CA 1
ATOM 786 C C . LEU A 1 102 ? -5.203 -3.471 9.609 1.00 87.62 102 LEU A C 1
ATOM 788 O O . LEU A 1 102 ? -5.175 -4.530 10.229 1.00 87.62 102 LEU A O 1
ATOM 792 N N . PHE A 1 103 ? -6.069 -3.225 8.627 1.00 86.12 103 PHE A N 1
ATOM 793 C CA . PHE A 1 103 ? -7.066 -4.203 8.177 1.00 86.12 103 PHE A CA 1
ATOM 794 C C . PHE A 1 103 ? -6.545 -5.128 7.079 1.00 86.12 103 PHE A C 1
ATOM 796 O O . PHE A 1 103 ? -6.769 -6.334 7.115 1.00 86.12 103 PHE A O 1
ATOM 803 N N . PHE A 1 104 ? -5.857 -4.563 6.088 1.00 87.25 104 PHE A N 1
ATOM 804 C CA . PHE A 1 104 ? -5.415 -5.295 4.910 1.00 87.25 104 PHE A CA 1
ATOM 805 C C . PHE A 1 104 ? -4.083 -4.748 4.409 1.00 87.25 104 PHE A C 1
ATOM 807 O O . PHE A 1 104 ? -3.858 -3.537 4.397 1.00 87.25 104 PHE A O 1
ATOM 814 N N . LEU A 1 105 ? -3.201 -5.652 3.986 1.00 88.06 105 LEU A N 1
ATOM 815 C CA . LEU A 1 105 ? -1.911 -5.316 3.404 1.00 88.06 105 LEU A CA 1
ATOM 816 C C . LEU A 1 105 ? -1.775 -6.035 2.069 1.00 88.06 105 LEU A C 1
ATOM 818 O O . LEU A 1 105 ? -1.562 -7.245 2.028 1.00 88.06 105 LEU A O 1
ATOM 822 N N . TRP A 1 106 ? -1.863 -5.281 0.980 1.00 83.06 106 TRP A N 1
ATOM 823 C CA . TRP A 1 106 ? -1.602 -5.821 -0.343 1.00 83.06 106 TRP A CA 1
ATOM 824 C C . TRP A 1 106 ? -0.163 -5.541 -0.743 1.00 83.06 106 TRP A C 1
ATOM 826 O O . TRP A 1 106 ? 0.264 -4.389 -0.835 1.00 83.06 106 TRP A O 1
ATOM 836 N N . ILE A 1 107 ? 0.590 -6.606 -0.977 1.00 80.38 107 ILE A N 1
ATOM 837 C CA . ILE A 1 107 ? 1.935 -6.525 -1.522 1.00 80.38 107 ILE A CA 1
ATOM 838 C C . ILE A 1 107 ? 1.908 -7.349 -2.789 1.00 80.38 107 ILE A C 1
ATOM 840 O O . ILE A 1 107 ? 1.541 -8.522 -2.761 1.00 80.38 107 ILE A O 1
ATOM 844 N N . MET A 1 108 ? 2.299 -6.730 -3.895 1.00 66.31 108 MET A N 1
ATOM 845 C CA . MET A 1 108 ? 2.493 -7.461 -5.129 1.00 66.31 108 MET A CA 1
ATOM 846 C C . MET A 1 108 ? 3.619 -8.469 -4.898 1.00 66.31 108 MET A C 1
ATOM 848 O O . MET A 1 108 ? 4.777 -8.094 -4.699 1.00 66.31 108 MET A O 1
ATOM 852 N N . LEU A 1 109 ? 3.259 -9.746 -4.825 1.00 56.50 109 LEU A N 1
ATOM 853 C CA . LEU A 1 109 ? 4.239 -10.812 -4.878 1.00 56.50 109 LEU A CA 1
ATOM 854 C C . LEU A 1 109 ? 4.759 -10.829 -6.316 1.00 56.50 109 LEU A C 1
ATOM 856 O O . LEU A 1 109 ? 3.936 -10.944 -7.226 1.00 56.50 109 LEU A O 1
ATOM 860 N N . PRO A 1 110 ? 6.076 -10.713 -6.555 1.00 52.22 110 PRO A N 1
ATOM 861 C CA . PRO A 1 110 ? 6.596 -11.189 -7.819 1.00 52.22 110 PRO A CA 1
ATOM 862 C C . PRO A 1 110 ? 6.252 -12.678 -7.859 1.00 52.22 110 PRO A C 1
ATOM 864 O O . PRO A 1 110 ? 6.677 -13.447 -6.993 1.00 52.22 110 PRO A O 1
ATOM 867 N N . THR A 1 111 ? 5.456 -13.084 -8.840 1.00 47.06 111 THR A N 1
ATOM 868 C CA . THR A 1 111 ? 5.133 -14.487 -9.134 1.00 47.06 111 THR A CA 1
ATOM 869 C C . THR A 1 111 ? 6.381 -15.322 -9.474 1.00 47.06 111 THR A C 1
ATOM 871 O O . THR A 1 111 ? 6.276 -16.522 -9.690 1.00 47.06 111 THR A O 1
ATOM 874 N N . ALA A 1 112 ? 7.578 -14.729 -9.427 1.00 42.22 112 ALA A N 1
ATOM 875 C CA . ALA A 1 112 ? 8.868 -15.353 -9.681 1.00 42.22 112 ALA A CA 1
ATOM 876 C C . ALA A 1 112 ? 9.714 -15.663 -8.424 1.00 42.22 112 ALA A C 1
ATOM 878 O O . ALA A 1 112 ? 10.937 -15.749 -8.518 1.00 42.22 112 ALA A O 1
ATOM 879 N N . TYR A 1 113 ? 9.120 -15.944 -7.256 1.00 38.28 113 TYR A N 1
ATOM 880 C CA . TYR A 1 113 ? 9.755 -16.938 -6.368 1.00 38.28 113 TYR A CA 1
ATOM 881 C C . TYR A 1 113 ? 9.407 -18.333 -6.907 1.00 38.28 113 TYR A C 1
ATOM 883 O O . TYR A 1 113 ? 8.658 -19.095 -6.305 1.00 38.28 113 TYR A O 1
ATOM 891 N N . SER A 1 114 ? 9.913 -18.633 -8.109 1.00 33.25 114 SER A N 1
ATOM 892 C CA . SER A 1 114 ? 9.913 -19.982 -8.663 1.00 33.25 114 SER A CA 1
ATOM 893 C C . SER A 1 114 ? 10.792 -20.851 -7.771 1.00 33.25 114 SER A C 1
ATOM 895 O O . SER A 1 114 ? 11.913 -20.487 -7.412 1.00 33.25 114 SER A O 1
ATOM 897 N N . TRP A 1 115 ? 10.251 -21.997 -7.390 1.00 30.41 115 TRP A N 1
ATOM 898 C CA . TRP A 1 115 ? 10.720 -22.939 -6.380 1.00 30.41 115 TRP A CA 1
ATOM 899 C C . TRP A 1 115 ? 12.015 -23.688 -6.775 1.00 30.41 115 TRP A C 1
ATOM 901 O O . TRP A 1 115 ? 12.252 -24.813 -6.344 1.00 30.41 115 TRP A O 1
ATOM 911 N N . LYS A 1 116 ? 12.894 -23.090 -7.590 1.00 37.69 116 LYS A N 1
ATOM 912 C CA . LYS A 1 116 ? 14.081 -23.747 -8.167 1.00 37.69 116 LYS A CA 1
ATOM 913 C C . LYS A 1 116 ? 15.300 -23.875 -7.232 1.00 37.69 116 LYS A C 1
ATOM 915 O O . LYS A 1 116 ? 16.388 -24.166 -7.711 1.00 37.69 116 LYS A O 1
ATOM 920 N N . LYS A 1 117 ? 15.155 -23.737 -5.907 1.00 39.72 117 LYS A N 1
ATOM 921 C CA . LYS A 1 117 ? 16.207 -24.120 -4.933 1.00 39.72 117 LYS A CA 1
ATOM 922 C C . LYS A 1 117 ? 15.654 -24.759 -3.651 1.00 39.72 117 LYS A C 1
ATOM 924 O O . LYS A 1 117 ? 15.995 -24.350 -2.550 1.00 39.72 117 LYS A O 1
ATOM 929 N N . LEU A 1 118 ? 14.808 -25.777 -3.801 1.00 38.03 118 LEU A N 1
ATOM 930 C CA . LEU A 1 118 ? 14.493 -26.736 -2.726 1.00 38.03 118 LEU A CA 1
ATOM 931 C C . LEU A 1 118 ? 14.529 -28.198 -3.221 1.00 38.03 118 LEU A C 1
ATOM 933 O O . LEU A 1 118 ? 13.854 -29.071 -2.690 1.00 38.03 118 LEU A O 1
ATOM 937 N N . LYS A 1 119 ? 15.351 -28.466 -4.245 1.00 36.41 119 LYS A N 1
ATOM 938 C CA . LYS A 1 119 ? 15.824 -29.811 -4.610 1.00 36.41 119 LYS A CA 1
ATOM 939 C C . LYS A 1 119 ? 17.338 -29.782 -4.837 1.00 36.41 119 LYS A C 1
ATOM 941 O O . LYS A 1 119 ? 17.808 -29.707 -5.964 1.00 36.41 119 LYS A O 1
ATOM 946 N N . ALA A 1 120 ? 18.068 -29.778 -3.736 1.00 37.50 120 ALA A N 1
ATOM 947 C CA . ALA A 1 120 ? 19.429 -30.286 -3.581 1.00 37.50 120 ALA A CA 1
ATOM 948 C C . ALA A 1 120 ? 19.493 -30.610 -2.080 1.00 37.50 120 ALA A C 1
ATOM 950 O O . ALA A 1 120 ? 19.346 -29.686 -1.282 1.00 37.50 120 ALA A O 1
ATOM 951 N N . GLN A 1 121 ? 19.126 -31.847 -1.727 1.00 38.62 121 GLN A N 1
ATOM 952 C CA . GLN A 1 121 ? 20.078 -32.883 -1.299 1.00 38.62 121 GLN A CA 1
ATOM 953 C C . GLN A 1 121 ? 20.954 -32.394 -0.151 1.00 38.62 121 GLN A C 1
ATOM 955 O O . GLN A 1 121 ? 21.799 -31.509 -0.401 1.00 38.62 121 GLN A O 1
#

Secondary structure (DSSP, 8-state):
-----------SSTTHHHHHHHHHHHHHHHHHHHTSEEEEE-SSEEEEEEEETTEEEEEEEE---TTS-HHHHHHHHHHHHHHHHHHHHHHHHTT-TTSPP---------TT---TTS---

Radius of gyration: 20.71 Å; chains: 1; bounding box: 61×47×63 Å

Organism: Molossus molossus (NCBI:txid27622)

Foldseek 3Di:
DDDDDDDDPPDDDPPVVQVVVVVVVVVVVVVVCVPWAFPDDDPFWTWTWDDDPNHTDIDTGGDFDPVDDPVVRLVVVVVVLVVVLVVLVVVVVVVPPPGDDDDDGDRDDRPPPPVVPPPDD

Sequence (121 aa):
MAAVGSAAAEKGEDQVPEAEALAAARERCSRFLSGLELVKQGAEARVFRGSFQGRAAVVKHRFPKGYRHPALEARLGRRRTVQEARALLRCRRAGEEYLPQLFFLWIMLPTAYSWKKLKAQ

pLDDT: mean 76.17, std 21.46, range [29.52, 97.0]